Protein AF-A0A640Y8T8-F1 (afdb_monomer_lite)

Sequence (62 aa):
VHECPGRGLATLELRVAIEELLAATSAIELAPGADPVREAPPRGGYRTVPVMLRPGPGRPTG

Foldseek 3Di:
DDDPPCPVVVVVVVVVVVVQLVQQFPDKAFDPPDDWAFDDPPDGDTPDTHIDTHTDPHDPPD

Structure (mmCIF, N/CA/C/O backbone):
data_AF-A0A640Y8T8-F1
#
_entry.id   AF-A0A640Y8T8-F1
#
loop_
_atom_site.group_PDB
_atom_site.id
_atom_site.type_symbol
_atom_site.label_atom_id
_atom_site.label_alt_id
_atom_site.label_comp_id
_atom_site.label_asym_id
_atom_site.label_entity_id
_atom_site.label_seq_id
_atom_site.pdbx_PDB_ins_code
_atom_site.Cartn_x
_atom_site.Cartn_y
_atom_site.Cartn_z
_atom_site.occupancy
_atom_site.B_iso_or_equiv
_atom_site.auth_seq_id
_atom_site.auth_comp_id
_atom_site.auth_asym_id
_atom_site.auth_atom_id
_atom_site.pdbx_PDB_model_num
ATOM 1 N N . VAL A 1 1 ? 25.304 12.880 -6.034 1.00 60.03 1 VAL A N 1
ATOM 2 C CA . VAL A 1 1 ? 24.394 14.003 -5.708 1.00 60.03 1 VAL A CA 1
ATOM 3 C C . VAL A 1 1 ? 23.089 13.799 -6.464 1.00 60.03 1 VAL A C 1
ATOM 5 O O . VAL A 1 1 ? 22.892 14.418 -7.489 1.00 60.03 1 VAL A O 1
ATOM 8 N N . HIS A 1 2 ? 22.237 12.872 -6.027 1.00 80.69 2 HIS A N 1
ATOM 9 C CA . HIS A 1 2 ? 20.878 12.720 -6.563 1.00 80.69 2 HIS A CA 1
ATOM 10 C C . HIS A 1 2 ? 20.012 12.187 -5.435 1.00 80.69 2 HIS A C 1
ATOM 12 O O . HIS A 1 2 ? 19.785 10.987 -5.307 1.00 80.69 2 HIS A O 1
ATOM 18 N N . GLU A 1 3 ? 19.606 13.086 -4.552 1.00 85.69 3 GLU A N 1
ATOM 19 C CA . GLU A 1 3 ? 18.478 12.789 -3.690 1.00 85.69 3 GLU A CA 1
ATOM 20 C C . GLU A 1 3 ? 17.195 13.124 -4.437 1.00 85.69 3 GLU A C 1
ATOM 22 O O . GLU A 1 3 ? 17.138 14.086 -5.203 1.00 85.69 3 GLU A O 1
ATOM 27 N N . CYS A 1 4 ? 16.171 12.297 -4.243 1.00 91.69 4 CYS A N 1
ATOM 28 C CA . CYS A 1 4 ? 14.856 12.607 -4.770 1.00 91.69 4 CYS A CA 1
ATOM 29 C C . CYS A 1 4 ? 14.353 13.877 -4.064 1.00 91.69 4 CYS A C 1
ATOM 31 O O . CYS A 1 4 ? 14.145 13.824 -2.847 1.00 91.69 4 CYS A O 1
ATOM 33 N N . PRO A 1 5 ? 14.121 14.992 -4.783 1.00 93.38 5 PRO A N 1
ATOM 34 C CA . PRO A 1 5 ? 13.618 16.218 -4.164 1.00 93.38 5 PRO A CA 1
ATOM 35 C C . PRO A 1 5 ? 12.244 15.993 -3.516 1.00 93.38 5 PRO A C 1
ATOM 37 O O . PRO A 1 5 ? 11.910 16.617 -2.516 1.00 93.38 5 PRO A O 1
ATOM 40 N N . GLY A 1 6 ? 11.474 15.030 -4.032 1.00 95.88 6 GLY A N 1
ATOM 41 C CA . GLY A 1 6 ? 10.182 14.627 -3.486 1.00 95.88 6 GLY A CA 1
ATOM 42 C C . GLY A 1 6 ? 10.244 13.671 -2.291 1.00 95.88 6 GLY A C 1
ATOM 43 O O . GLY A 1 6 ? 9.188 13.302 -1.794 1.00 95.88 6 GLY A O 1
ATOM 44 N N . ARG A 1 7 ? 11.424 13.248 -1.804 1.00 96.00 7 ARG A N 1
ATOM 45 C CA . ARG A 1 7 ? 11.534 12.227 -0.737 1.00 96.00 7 ARG A CA 1
ATOM 46 C C . ARG A 1 7 ? 10.732 12.593 0.511 1.00 96.00 7 ARG A C 1
ATOM 48 O O . ARG A 1 7 ? 10.051 11.731 1.059 1.00 96.00 7 ARG A O 1
ATOM 55 N N . GLY A 1 8 ? 10.817 13.847 0.955 1.00 97.44 8 GLY A N 1
ATOM 56 C CA . GLY A 1 8 ? 10.097 14.316 2.141 1.00 97.44 8 GLY A CA 1
ATOM 57 C C . GLY A 1 8 ? 8.582 14.215 1.970 1.00 97.44 8 GLY A C 1
ATOM 58 O O . GLY A 1 8 ? 7.911 13.600 2.795 1.00 97.44 8 GLY A O 1
ATOM 59 N N . LEU A 1 9 ? 8.063 14.744 0.859 1.00 97.94 9 LEU A N 1
ATOM 60 C CA . LEU A 1 9 ? 6.632 14.719 0.558 1.00 97.94 9 LEU A CA 1
ATOM 61 C C . LEU A 1 9 ? 6.118 13.291 0.340 1.00 97.94 9 LEU A C 1
ATOM 63 O O . LEU A 1 9 ? 5.168 12.893 0.997 1.00 97.94 9 LEU A O 1
ATOM 67 N N . ALA A 1 10 ? 6.794 12.492 -0.488 1.00 97.25 10 ALA A N 1
ATOM 68 C CA . ALA A 1 10 ? 6.384 11.116 -0.770 1.00 97.25 10 ALA A CA 1
ATOM 69 C C . ALA A 1 10 ? 6.350 10.248 0.499 1.00 97.25 10 ALA A C 1
ATOM 71 O O . ALA A 1 10 ? 5.485 9.389 0.651 1.00 97.25 10 ALA A O 1
ATOM 72 N N . THR A 1 11 ? 7.270 10.486 1.441 1.00 97.75 11 THR A N 1
ATOM 73 C CA . THR A 1 11 ? 7.257 9.793 2.738 1.00 97.75 11 THR A CA 1
ATOM 74 C C . THR A 1 11 ? 6.037 10.196 3.565 1.00 97.75 11 THR A C 1
ATOM 76 O O . THR A 1 11 ? 5.398 9.333 4.166 1.00 97.75 11 THR A O 1
ATOM 79 N N . LEU A 1 12 ? 5.697 11.490 3.591 1.00 98.31 12 LEU A N 1
ATOM 80 C CA . LEU A 1 12 ? 4.517 11.984 4.297 1.00 98.31 12 LEU A CA 1
ATOM 81 C C . LEU A 1 12 ? 3.222 11.438 3.681 1.00 98.31 12 LEU A C 1
ATOM 83 O O . LEU A 1 12 ? 2.360 10.961 4.412 1.00 98.31 12 LEU A O 1
ATOM 87 N N . GLU A 1 13 ? 3.110 11.452 2.353 1.00 98.56 13 GLU A N 1
ATOM 88 C CA . GLU A 1 13 ? 1.955 10.923 1.624 1.00 98.56 13 GLU A CA 1
ATOM 89 C C . GLU A 1 13 ? 1.746 9.435 1.911 1.00 98.56 13 GLU A C 1
ATOM 91 O O . GLU A 1 13 ? 0.642 9.032 2.267 1.00 98.56 13 GLU A O 1
ATOM 96 N N . LEU A 1 14 ? 2.808 8.623 1.829 1.00 98.31 14 LEU A N 1
ATOM 97 C CA . LEU A 1 14 ? 2.734 7.194 2.144 1.00 98.31 14 LEU A CA 1
ATOM 98 C C . LEU A 1 14 ? 2.320 6.953 3.594 1.00 98.31 14 LEU A C 1
ATOM 100 O O . LEU A 1 14 ? 1.494 6.082 3.858 1.00 98.31 1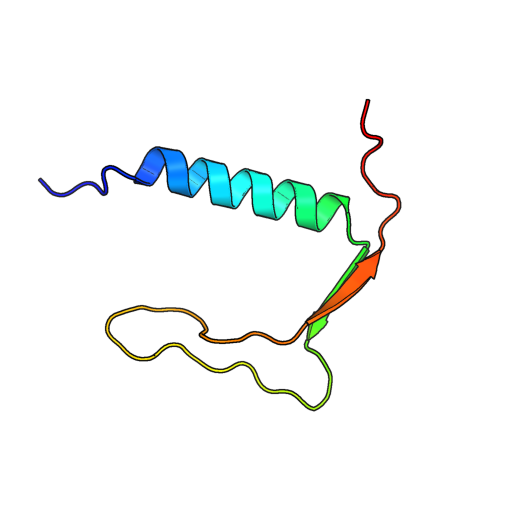4 LEU A O 1
ATOM 104 N N . ARG A 1 15 ? 2.877 7.725 4.531 1.00 98.38 15 ARG A N 1
ATOM 105 C CA . ARG A 1 15 ? 2.541 7.607 5.948 1.00 98.38 15 ARG A CA 1
ATOM 106 C C . ARG A 1 15 ? 1.059 7.883 6.190 1.00 98.38 15 ARG A C 1
ATOM 108 O O . ARG A 1 15 ? 0.380 7.023 6.737 1.00 98.38 15 ARG A O 1
ATOM 115 N N . VAL A 1 16 ? 0.570 9.045 5.758 1.00 97.94 16 VAL A N 1
ATOM 116 C CA . VAL A 1 16 ? -0.824 9.453 5.978 1.00 97.94 16 VAL A CA 1
ATOM 117 C C . VAL A 1 16 ? -1.779 8.504 5.257 1.00 97.94 16 VAL A C 1
ATOM 119 O O . VAL A 1 16 ? -2.749 8.050 5.852 1.00 97.94 16 VAL A O 1
ATOM 122 N N . ALA A 1 17 ? -1.483 8.129 4.008 1.00 97.50 17 ALA A N 1
ATOM 123 C CA . ALA A 1 17 ? -2.326 7.201 3.259 1.00 97.50 17 ALA A CA 1
ATOM 124 C C . ALA A 1 17 ? -2.458 5.840 3.960 1.00 97.50 17 ALA A C 1
ATOM 126 O O . ALA A 1 17 ? -3.557 5.295 4.020 1.00 97.50 17 ALA A O 1
ATOM 127 N N . ILE A 1 18 ? -1.365 5.295 4.508 1.00 97.44 18 ILE A N 1
ATOM 128 C CA . ILE A 1 18 ? -1.392 4.012 5.223 1.00 97.44 18 ILE A CA 1
ATOM 129 C C . ILE A 1 18 ? -2.103 4.149 6.574 1.00 97.44 18 ILE A C 1
ATOM 131 O O . ILE A 1 18 ? -2.942 3.309 6.893 1.00 97.44 18 ILE A O 1
ATOM 135 N N . GLU A 1 19 ? -1.793 5.186 7.358 1.00 97.19 19 GLU A N 1
ATOM 136 C CA . GLU A 1 19 ? -2.414 5.423 8.669 1.00 97.19 19 GLU A CA 1
ATOM 137 C C . GLU A 1 19 ? -3.941 5.558 8.542 1.00 97.19 19 GLU A C 1
ATOM 139 O O . GLU A 1 19 ? -4.682 4.857 9.234 1.00 97.19 19 GLU A O 1
ATOM 144 N N . GLU A 1 20 ? -4.418 6.379 7.606 1.00 96.31 20 GLU A N 1
ATOM 145 C CA . GLU A 1 20 ? -5.851 6.614 7.416 1.00 96.31 20 GLU A CA 1
ATOM 146 C C . GLU A 1 20 ? -6.565 5.409 6.787 1.00 96.31 20 GLU A C 1
ATOM 148 O O . GLU A 1 20 ? -7.664 5.052 7.216 1.00 96.31 20 GLU A O 1
ATOM 153 N N . LEU A 1 21 ? -5.940 4.714 5.825 1.00 95.25 21 LEU A N 1
ATOM 154 C CA . LEU A 1 21 ? -6.515 3.499 5.237 1.00 95.25 21 LEU A CA 1
ATOM 155 C C . LEU A 1 21 ? -6.720 2.406 6.294 1.00 95.25 21 LEU A C 1
ATOM 157 O O . LEU A 1 21 ? -7.776 1.770 6.328 1.00 95.25 21 LEU A O 1
ATOM 161 N N . LEU A 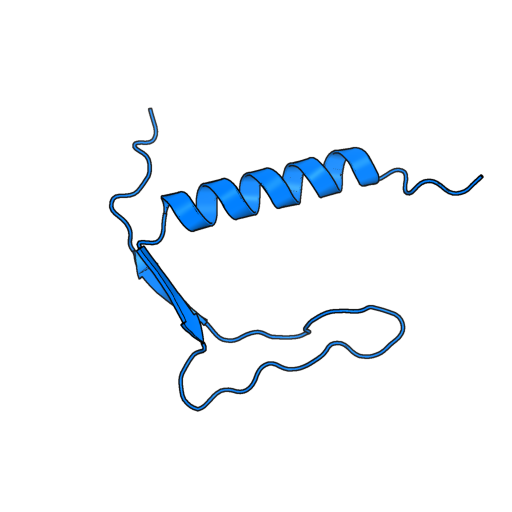1 22 ? -5.733 2.194 7.169 1.00 95.56 22 LEU A N 1
ATOM 162 C CA . LEU A 1 22 ? -5.822 1.203 8.242 1.00 95.56 22 LEU A CA 1
ATOM 163 C C . LEU A 1 22 ? -6.793 1.629 9.348 1.00 95.56 22 LEU A C 1
ATOM 165 O O . LEU A 1 22 ? -7.471 0.780 9.914 1.00 95.56 22 LEU A O 1
ATOM 169 N N . ALA A 1 23 ? -6.909 2.924 9.647 1.00 95.44 23 ALA A N 1
ATOM 170 C CA . ALA A 1 23 ? -7.900 3.411 10.605 1.00 95.44 23 ALA A CA 1
ATOM 171 C C . ALA A 1 23 ? -9.343 3.268 10.083 1.00 95.44 23 ALA A C 1
ATOM 173 O O . ALA A 1 23 ? -10.273 3.015 10.854 1.00 95.44 23 ALA A O 1
ATOM 174 N N . ALA A 1 24 ? -9.542 3.426 8.773 1.00 95.31 24 ALA A N 1
ATOM 175 C CA . ALA A 1 24 ? -10.851 3.363 8.131 1.00 95.31 24 ALA A CA 1
ATOM 176 C C . ALA A 1 24 ? -11.321 1.935 7.808 1.00 95.31 24 ALA A C 1
ATOM 178 O O . ALA A 1 24 ? -12.509 1.731 7.545 1.00 95.31 24 ALA A O 1
ATOM 179 N N . THR A 1 25 ? -10.430 0.940 7.814 1.00 96.38 25 THR A N 1
ATOM 180 C CA . THR A 1 25 ? -10.747 -0.433 7.394 1.00 96.38 25 THR A CA 1
ATOM 181 C C . THR A 1 25 ? -10.445 -1.453 8.489 1.00 96.38 25 THR A C 1
ATOM 183 O O . THR A 1 25 ? -9.463 -1.356 9.211 1.00 96.38 25 THR A O 1
ATOM 186 N N . SER A 1 26 ? -11.310 -2.455 8.633 1.00 96.62 26 SER A N 1
ATOM 187 C CA . SER A 1 26 ? -11.085 -3.611 9.513 1.00 96.62 26 SER A CA 1
ATOM 188 C C . SER A 1 26 ? -10.412 -4.772 8.781 1.00 96.62 26 SER A C 1
ATOM 190 O O . SER A 1 26 ? -9.872 -5.673 9.420 1.00 96.62 26 SER A O 1
ATOM 192 N N . ALA A 1 27 ? -10.447 -4.773 7.445 1.00 96.75 27 ALA A N 1
ATOM 193 C CA . ALA A 1 27 ? -9.697 -5.709 6.622 1.00 96.75 27 ALA A CA 1
ATOM 194 C C . ALA A 1 27 ? -9.497 -5.202 5.194 1.00 96.75 27 ALA A C 1
ATOM 196 O O . ALA A 1 27 ? -10.333 -4.473 4.655 1.00 96.75 27 ALA A O 1
ATOM 197 N N . ILE A 1 28 ? -8.415 -5.680 4.582 1.00 97.06 28 ILE A N 1
ATOM 198 C CA . ILE A 1 28 ? -8.042 -5.456 3.188 1.00 97.06 28 ILE A CA 1
ATOM 199 C C . ILE A 1 28 ? -7.677 -6.826 2.617 1.00 97.06 28 ILE A C 1
ATOM 201 O O . ILE A 1 28 ? -6.709 -7.442 3.058 1.00 97.06 28 ILE A O 1
ATOM 205 N N . GLU A 1 29 ? -8.466 -7.322 1.672 1.00 97.62 29 GLU A N 1
ATOM 206 C CA . GLU A 1 29 ? -8.288 -8.645 1.064 1.00 97.62 29 GLU A CA 1
ATOM 207 C C . GLU A 1 29 ? -8.149 -8.491 -0.455 1.00 97.62 29 GLU A C 1
ATOM 209 O O . GLU A 1 29 ? -8.708 -7.563 -1.039 1.00 97.62 29 GLU A O 1
ATOM 214 N N . LEU A 1 30 ? -7.412 -9.384 -1.120 1.00 97.81 30 LEU A N 1
ATOM 215 C CA . LEU A 1 30 ? -7.415 -9.422 -2.586 1.00 97.81 30 LEU A CA 1
ATOM 216 C C . LEU A 1 30 ? -8.803 -9.835 -3.081 1.00 97.81 30 LEU A C 1
ATOM 218 O O . LEU A 1 30 ? -9.436 -10.721 -2.504 1.00 97.81 30 LEU A O 1
ATOM 222 N N . ALA A 1 31 ? -9.274 -9.203 -4.154 1.00 97.25 31 ALA A N 1
ATOM 223 C CA . ALA A 1 31 ? -10.541 -9.588 -4.755 1.00 97.25 31 ALA A CA 1
ATOM 224 C C . ALA A 1 31 ? -10.430 -11.012 -5.345 1.00 97.25 31 ALA A C 1
ATOM 226 O O . ALA A 1 31 ? -9.509 -11.284 -6.121 1.00 97.25 31 ALA A O 1
ATOM 227 N N . PRO A 1 32 ? -11.341 -11.938 -4.998 1.00 96.31 32 PRO A N 1
ATOM 228 C CA . PRO A 1 32 ? -11.272 -13.314 -5.463 1.00 96.31 32 PRO A CA 1
ATOM 229 C C . PRO A 1 32 ? -11.445 -13.376 -6.982 1.00 96.31 32 PRO A C 1
ATOM 231 O O . PRO A 1 32 ? -12.327 -12.732 -7.547 1.00 96.31 32 PRO A O 1
ATOM 234 N N . GLY A 1 33 ? -10.604 -14.174 -7.639 1.00 96.12 33 GLY A N 1
ATOM 235 C CA . GLY A 1 33 ? -10.646 -14.358 -9.091 1.00 96.12 33 GLY A CA 1
ATOM 236 C C . GLY A 1 33 ? -10.081 -13.191 -9.908 1.00 96.12 33 GLY A C 1
ATOM 237 O O . GLY A 1 33 ? -10.240 -13.196 -11.126 1.00 96.12 33 GLY A O 1
ATOM 238 N N . ALA A 1 34 ? -9.431 -12.208 -9.273 1.00 95.31 34 ALA A N 1
ATOM 239 C CA . ALA A 1 34 ? -8.789 -11.096 -9.964 1.00 95.31 34 ALA A CA 1
ATOM 240 C C . ALA A 1 34 ? -7.310 -10.978 -9.563 1.00 95.31 34 ALA A C 1
ATOM 242 O O . ALA A 1 34 ? -6.978 -10.633 -8.428 1.00 95.31 34 ALA A O 1
ATOM 243 N N . ASP A 1 35 ? -6.418 -11.242 -10.517 1.00 96.75 35 ASP A N 1
ATOM 244 C CA . ASP A 1 35 ? -4.977 -11.224 -10.271 1.00 96.75 35 ASP A CA 1
ATOM 245 C C . ASP A 1 35 ? -4.395 -9.800 -10.342 1.00 96.75 35 ASP A C 1
ATOM 247 O O . ASP A 1 35 ? -4.721 -9.028 -11.252 1.00 96.75 35 ASP A O 1
ATOM 251 N N . PRO A 1 36 ? -3.482 -9.429 -9.427 1.00 97.75 36 PRO A N 1
ATOM 252 C CA . PRO A 1 36 ? -2.732 -8.185 -9.533 1.00 97.75 36 PRO A CA 1
ATOM 253 C C . PRO A 1 36 ? -1.849 -8.127 -10.788 1.00 97.75 36 PRO A C 1
ATOM 255 O O . PRO A 1 36 ? -1.085 -9.048 -11.082 1.00 97.75 36 PRO A O 1
ATOM 258 N N . VAL A 1 37 ? -1.856 -6.985 -11.475 1.00 97.81 37 VAL A N 1
ATOM 259 C CA . VAL A 1 37 ? -1.046 -6.742 -12.678 1.00 97.81 37 VAL A CA 1
ATOM 260 C C . VAL A 1 37 ? 0.220 -5.983 -12.292 1.00 97.81 37 VAL A C 1
ATOM 262 O O . VAL A 1 37 ? 0.142 -4.869 -11.769 1.00 97.81 37 VAL A O 1
ATOM 265 N N . ARG A 1 38 ? 1.399 -6.569 -12.541 1.00 97.38 38 ARG A N 1
ATOM 266 C CA . ARG A 1 38 ? 2.695 -5.899 -12.322 1.00 97.38 38 ARG A CA 1
ATOM 267 C C . ARG A 1 38 ? 2.858 -4.709 -13.265 1.00 97.38 38 ARG A C 1
ATOM 269 O O . ARG A 1 38 ? 2.413 -4.753 -14.409 1.00 97.38 38 ARG A O 1
ATOM 276 N N . GLU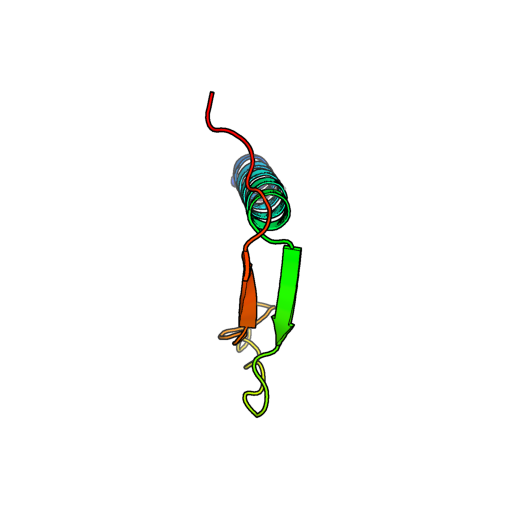 A 1 39 ? 3.502 -3.653 -12.783 1.00 98.19 39 GLU A N 1
ATOM 277 C CA . GLU A 1 39 ? 3.895 -2.546 -13.657 1.00 98.19 39 GLU A CA 1
ATOM 278 C C . GLU A 1 39 ? 5.014 -2.986 -14.615 1.00 98.19 39 GLU A C 1
ATOM 280 O O . GLU A 1 39 ? 5.830 -3.848 -14.274 1.00 98.19 39 GLU A O 1
ATOM 285 N N . ALA A 1 40 ? 5.048 -2.402 -15.816 1.00 96.38 40 ALA A N 1
ATOM 286 C CA . ALA A 1 40 ? 6.125 -2.651 -16.766 1.00 96.38 40 ALA A CA 1
ATOM 287 C C . ALA A 1 40 ? 7.350 -1.764 -16.445 1.00 96.38 40 ALA A C 1
ATOM 289 O O . ALA A 1 40 ? 7.194 -0.639 -15.958 1.00 96.38 40 ALA A O 1
ATOM 290 N N . PRO A 1 41 ? 8.581 -2.213 -16.751 1.00 95.38 41 PRO A N 1
ATOM 291 C CA . PRO A 1 41 ? 9.778 -1.387 -16.596 1.00 95.38 41 PRO A CA 1
ATOM 292 C C . PRO A 1 41 ? 9.655 -0.021 -17.304 1.00 95.38 41 PRO A C 1
ATOM 294 O O . PRO A 1 41 ? 8.999 0.071 -18.343 1.00 95.38 41 PRO A O 1
ATOM 297 N N . PRO A 1 42 ? 10.303 1.047 -16.791 1.00 94.00 42 PRO A N 1
ATOM 298 C CA . PRO A 1 42 ? 11.348 1.050 -15.758 1.00 94.00 42 PRO A CA 1
ATOM 299 C C . PRO A 1 42 ? 10.835 1.207 -14.318 1.00 94.00 42 PRO A C 1
ATOM 301 O O . PRO A 1 42 ? 11.636 1.221 -13.385 1.00 94.00 42 PRO A O 1
ATOM 304 N N . ARG A 1 43 ? 9.524 1.377 -14.115 1.00 93.56 43 ARG A N 1
ATOM 305 C CA . ARG A 1 43 ? 8.944 1.541 -12.776 1.00 93.56 43 ARG A CA 1
ATOM 306 C C . ARG A 1 43 ? 8.710 0.170 -12.138 1.00 93.56 43 ARG A C 1
ATOM 308 O O . ARG A 1 43 ? 8.447 -0.807 -12.828 1.00 93.56 43 ARG A O 1
ATOM 315 N N . GLY A 1 44 ? 8.828 0.103 -10.814 1.00 93.75 44 GLY A N 1
ATOM 316 C CA . GLY A 1 44 ? 8.439 -1.075 -10.037 1.00 93.75 44 GLY A CA 1
ATOM 317 C C . GLY A 1 44 ? 6.989 -0.991 -9.555 1.00 93.75 44 GLY A C 1
ATOM 318 O O . GLY A 1 44 ? 6.360 0.063 -9.636 1.00 93.75 44 GLY A O 1
ATOM 319 N N . GLY A 1 45 ? 6.485 -2.091 -8.994 1.00 96.06 45 GLY A N 1
ATOM 320 C CA . GLY A 1 45 ? 5.178 -2.144 -8.336 1.00 96.06 45 GLY A CA 1
ATOM 321 C C . GLY A 1 45 ? 4.086 -2.799 -9.179 1.00 96.06 45 GLY A C 1
ATOM 322 O O . GLY A 1 45 ? 4.336 -3.747 -9.928 1.00 96.06 45 GLY A O 1
ATOM 323 N N . TYR A 1 46 ? 2.859 -2.313 -9.004 1.00 97.50 46 TYR A N 1
ATOM 324 C CA . TYR A 1 46 ? 1.660 -2.844 -9.640 1.00 97.50 46 TYR A CA 1
ATOM 325 C C . TYR A 1 46 ? 0.944 -1.754 -10.422 1.00 97.50 46 TYR A C 1
ATOM 327 O O . TYR A 1 46 ? 0.726 -0.660 -9.907 1.00 97.50 46 TYR A O 1
ATOM 335 N N . ARG A 1 47 ? 0.514 -2.100 -11.633 1.00 97.25 47 ARG A N 1
ATOM 336 C CA . ARG A 1 47 ? -0.428 -1.307 -12.418 1.00 97.25 47 ARG A CA 1
ATOM 337 C C . ARG A 1 47 ? -1.834 -1.380 -11.832 1.00 97.25 47 ARG A C 1
ATOM 339 O O . ARG A 1 47 ? -2.591 -0.414 -11.886 1.00 97.25 47 ARG A O 1
ATOM 346 N N . THR A 1 48 ? -2.211 -2.541 -11.300 1.00 97.81 48 THR A N 1
ATOM 347 C CA . THR A 1 48 ? -3.531 -2.765 -10.700 1.00 97.81 48 THR A CA 1
ATOM 348 C C . THR A 1 48 ? -3.434 -3.816 -9.602 1.00 97.81 48 THR A C 1
ATOM 350 O O . THR A 1 48 ? -2.821 -4.863 -9.803 1.00 97.81 48 THR A O 1
ATOM 353 N N . VAL A 1 49 ? -4.055 -3.543 -8.453 1.00 98.00 49 VAL A N 1
ATOM 354 C CA . VAL A 1 49 ? -4.241 -4.502 -7.355 1.00 98.00 49 VAL A CA 1
ATOM 355 C C . VAL A 1 49 ? -5.719 -4.465 -6.961 1.00 98.00 49 VAL A C 1
ATOM 357 O O . VAL A 1 49 ? -6.133 -3.529 -6.277 1.00 98.00 49 VAL A O 1
ATOM 360 N N . PRO A 1 50 ? -6.545 -5.412 -7.429 1.00 98.25 50 PRO A N 1
ATOM 361 C CA . PRO A 1 50 ? -7.957 -5.439 -7.077 1.00 98.25 50 PRO A CA 1
ATOM 362 C C . PRO A 1 50 ? -8.114 -5.914 -5.625 1.00 98.25 50 PRO A C 1
ATOM 364 O O . PRO A 1 50 ? -7.661 -7.000 -5.261 1.00 98.25 50 PRO A O 1
ATOM 367 N N . VAL A 1 51 ? -8.741 -5.088 -4.785 1.00 97.50 51 VAL A N 1
ATOM 368 C CA . VAL A 1 51 ? -8.931 -5.360 -3.352 1.00 97.50 51 VAL A CA 1
ATOM 369 C C . VAL A 1 51 ? -10.384 -5.177 -2.935 1.00 97.50 51 VAL A C 1
ATOM 371 O O . VAL A 1 51 ? -11.108 -4.354 -3.494 1.00 97.50 51 VAL A O 1
ATOM 374 N N . MET A 1 52 ? -10.794 -5.927 -1.919 1.00 97.69 52 MET A N 1
ATOM 375 C CA . MET A 1 52 ? -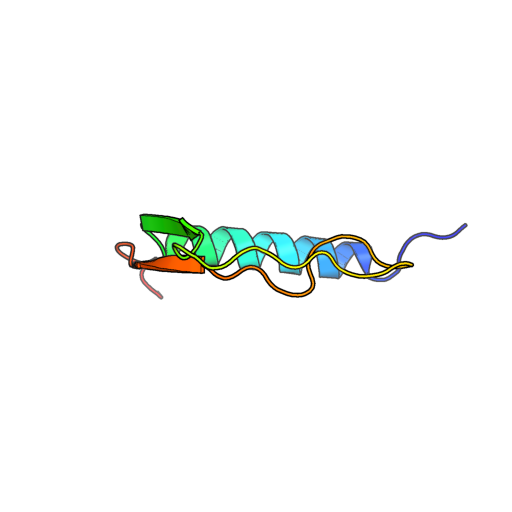12.028 -5.723 -1.172 1.00 97.69 52 MET A CA 1
ATOM 376 C C . MET A 1 52 ? -11.684 -5.134 0.193 1.00 97.69 52 MET A C 1
ATOM 378 O O . MET A 1 52 ? -10.772 -5.608 0.873 1.00 97.69 52 MET A O 1
ATOM 382 N N . LEU A 1 53 ? -12.426 -4.106 0.599 1.00 96.62 53 LEU A N 1
ATOM 383 C CA . LEU A 1 53 ? -12.255 -3.445 1.889 1.00 96.62 53 LEU A CA 1
ATOM 384 C C . LEU A 1 53 ? -13.439 -3.778 2.791 1.00 96.62 53 LEU A C 1
ATOM 386 O O . LEU A 1 53 ? -14.592 -3.635 2.383 1.00 96.62 53 LEU A O 1
ATOM 390 N N . ARG A 1 54 ? -13.160 -4.170 4.035 1.00 96.94 54 ARG A N 1
ATOM 391 C CA . ARG A 1 54 ? -14.170 -4.175 5.097 1.00 96.94 54 ARG A CA 1
ATOM 392 C C . ARG A 1 54 ? -14.058 -2.869 5.879 1.00 96.94 54 ARG A C 1
ATOM 394 O O . ARG A 1 54 ? -12.970 -2.589 6.386 1.00 96.94 54 ARG A O 1
ATOM 401 N N . PRO A 1 55 ? -15.135 -2.076 6.015 1.00 93.44 55 PRO A N 1
ATOM 402 C CA . PRO A 1 55 ? -15.113 -0.879 6.846 1.00 93.44 55 PRO A CA 1
ATOM 403 C C . PRO A 1 55 ? -14.731 -1.209 8.292 1.00 93.44 55 PRO A C 1
ATOM 405 O O . PRO A 1 55 ? -15.141 -2.232 8.848 1.00 93.44 55 PRO A O 1
ATOM 408 N N . GLY A 1 56 ? -13.889 -0.369 8.880 1.00 90.00 56 GLY A N 1
ATOM 409 C CA . GLY A 1 56 ? -13.604 -0.360 10.308 1.00 90.00 56 GLY A CA 1
ATOM 410 C C . GLY A 1 56 ? -14.554 0.587 11.043 1.00 90.00 56 GLY A C 1
ATOM 411 O O . GLY A 1 56 ? -15.384 1.241 10.413 1.00 90.00 56 GLY A O 1
ATOM 412 N N . PRO A 1 57 ? -14.420 0.716 12.372 1.00 83.00 57 PRO A N 1
ATOM 413 C CA . PRO A 1 57 ? -15.184 1.696 13.147 1.00 83.00 57 PRO A CA 1
ATOM 414 C C . PRO A 1 57 ? -14.893 3.154 12.739 1.00 83.00 57 PRO A C 1
ATOM 416 O O . PRO A 1 57 ? -15.624 4.051 13.150 1.00 83.00 57 PRO A O 1
ATOM 419 N N . GLY A 1 58 ? -13.863 3.383 11.913 1.00 73.75 58 GLY A N 1
ATOM 420 C CA . GLY A 1 58 ? -13.414 4.700 11.492 1.00 73.75 58 GLY A CA 1
ATOM 42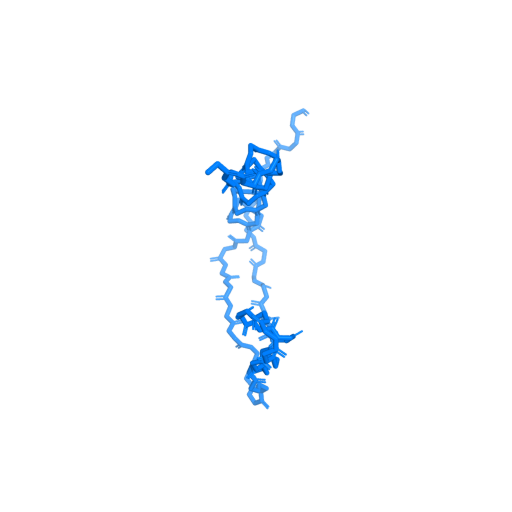1 C C . GLY A 1 58 ? -12.716 5.439 12.629 1.00 73.75 58 GLY A C 1
ATOM 422 O O . GLY A 1 58 ? -12.974 5.214 13.814 1.00 73.75 58 GLY A O 1
ATOM 423 N N . ARG A 1 59 ? -11.812 6.352 12.280 1.00 71.38 59 ARG A N 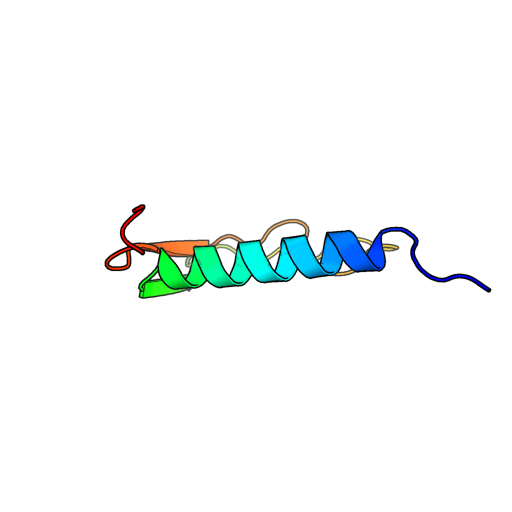1
ATOM 424 C CA . ARG A 1 59 ? -11.369 7.365 13.236 1.00 71.38 59 ARG A CA 1
ATOM 425 C C . ARG A 1 59 ? -12.480 8.419 13.326 1.00 71.38 59 ARG A C 1
ATOM 427 O O . ARG A 1 59 ? -12.914 8.884 12.273 1.00 71.38 59 ARG A O 1
ATOM 434 N N . PRO A 1 60 ? -12.953 8.817 14.521 1.00 64.12 60 PRO A N 1
ATOM 435 C CA . PRO A 1 60 ? -13.855 9.955 14.617 1.00 64.12 60 PRO A CA 1
ATOM 436 C C . PRO A 1 60 ? -13.132 11.181 14.056 1.00 64.12 60 PRO A C 1
ATOM 438 O O . PRO A 1 60 ? -12.062 11.557 14.543 1.00 64.12 60 PRO A O 1
ATOM 441 N N . THR A 1 61 ? -13.689 11.769 12.999 1.00 63.91 61 THR A N 1
ATOM 442 C CA . THR A 1 61 ? -13.292 13.093 12.525 1.00 63.91 61 THR A CA 1
ATOM 443 C C . THR A 1 61 ? -13.735 14.079 13.598 1.00 63.91 61 THR A C 1
ATOM 445 O O . THR A 1 61 ? -14.929 14.358 13.720 1.00 63.91 61 THR A O 1
ATOM 448 N N . GLY A 1 62 ? -12.792 14.472 14.455 1.00 55.41 62 GLY A N 1
ATOM 449 C CA . GLY A 1 62 ? -12.984 15.559 15.415 1.00 55.41 62 GLY A CA 1
ATOM 450 C C . GLY A 1 62 ? -13.124 16.907 14.727 1.00 55.41 62 GLY A C 1
ATOM 451 O O . GLY A 1 62 ? -12.687 17.020 13.559 1.00 55.41 62 GLY A O 1
#

Secondary structure (DSSP, 8-state):
----TTHHHHHHHHHHHHHHHHHHEEEEEEPTT-PPEEPPTTS-SEEE--EEEEE-S-----

pLDDT: mean 92.77, std 9.94, range [55.41, 98.56]

Radius of gyration: 15.53 Å; chains: 1; bounding box: 40×31×32 Å